Protein AF-A0A453CMX4-F1 (afdb_monomer_lite)

pLDDT: mean 79.29, std 16.26, range [34.97, 93.12]

Structure (mmCIF, N/CA/C/O backbone):
data_AF-A0A453CMX4-F1
#
_entry.id   AF-A0A453CMX4-F1
#
loop_
_atom_site.group_PDB
_atom_site.id
_atom_site.type_symbol
_atom_site.label_atom_id
_atom_site.label_alt_id
_atom_site.label_comp_id
_atom_site.label_asym_id
_atom_site.label_entity_id
_atom_site.label_seq_id
_atom_site.pdbx_PDB_ins_code
_atom_site.Cartn_x
_atom_site.Cartn_y
_atom_site.Cartn_z
_atom_site.occupancy
_atom_site.B_iso_or_equiv
_atom_site.auth_seq_id
_atom_site.auth_comp_id
_atom_site.auth_asym_id
_atom_site.auth_atom_id
_atom_site.pdbx_PDB_model_num
ATOM 1 N N . ASP A 1 1 ? -27.328 -17.207 -38.287 1.00 40.88 1 ASP A N 1
ATOM 2 C CA . ASP A 1 1 ? -26.635 -15.907 -38.329 1.00 40.88 1 ASP A CA 1
ATOM 3 C C . ASP A 1 1 ? -27.115 -15.029 -37.189 1.00 40.88 1 ASP A C 1
ATOM 5 O O . ASP A 1 1 ? -28.278 -14.679 -37.196 1.00 40.88 1 ASP A O 1
ATOM 9 N N . GLY A 1 2 ? -26.381 -14.714 -36.125 1.00 60.06 2 GLY A N 1
ATOM 10 C CA . GLY A 1 2 ? -24.937 -14.761 -35.922 1.00 60.06 2 GLY A CA 1
ATOM 11 C C . GLY A 1 2 ? -24.364 -13.343 -35.911 1.00 60.06 2 GLY A C 1
ATOM 12 O O . GLY A 1 2 ? -23.766 -12.938 -36.897 1.00 60.06 2 GLY A O 1
ATOM 13 N N . ASN A 1 3 ? -24.532 -12.596 -34.815 1.00 54.69 3 ASN A N 1
ATOM 14 C CA . ASN A 1 3 ? -23.864 -11.303 -34.627 1.00 54.69 3 ASN A CA 1
ATOM 15 C C . ASN A 1 3 ? -23.546 -11.050 -33.145 1.00 54.69 3 ASN A C 1
ATOM 17 O O . ASN A 1 3 ? -24.235 -10.313 -32.443 1.00 54.69 3 ASN A O 1
ATOM 21 N N . ALA A 1 4 ? -22.462 -11.683 -32.691 1.00 54.12 4 ALA A N 1
ATOM 22 C CA . ALA A 1 4 ? -21.720 -11.271 -31.509 1.00 54.12 4 ALA A CA 1
ATOM 23 C C . ALA A 1 4 ? -21.042 -9.926 -31.818 1.00 54.12 4 ALA A C 1
ATOM 25 O O . ALA A 1 4 ? -20.05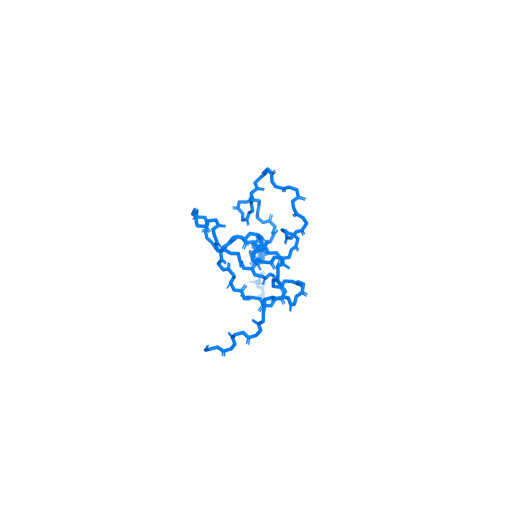6 -9.875 -32.553 1.00 54.12 4 ALA A O 1
ATOM 26 N N . ALA A 1 5 ? -21.614 -8.835 -31.314 1.00 50.06 5 ALA A N 1
ATOM 27 C CA . ALA A 1 5 ? -20.957 -7.538 -31.311 1.00 50.06 5 ALA A CA 1
ATOM 28 C C . ALA A 1 5 ? -20.002 -7.500 -30.115 1.00 50.06 5 ALA A C 1
ATOM 30 O O . ALA A 1 5 ? -20.407 -7.746 -28.982 1.00 50.06 5 ALA A O 1
ATOM 31 N N . ALA A 1 6 ? -18.729 -7.266 -30.417 1.00 52.91 6 ALA A N 1
ATOM 32 C CA . ALA A 1 6 ? -17.630 -7.213 -29.474 1.00 52.91 6 ALA A CA 1
ATOM 33 C C . ALA A 1 6 ? -17.903 -6.180 -28.372 1.00 52.91 6 ALA A C 1
ATOM 35 O O . ALA A 1 6 ? -17.934 -4.978 -28.630 1.00 52.91 6 ALA A O 1
ATOM 36 N N . ASP A 1 7 ? -18.088 -6.672 -27.149 1.00 56.59 7 ASP A N 1
ATOM 37 C CA . ASP A 1 7 ? -17.932 -5.883 -25.936 1.00 56.59 7 ASP A CA 1
ATOM 38 C C . ASP A 1 7 ? -16.456 -5.473 -25.874 1.00 56.59 7 ASP A C 1
ATOM 40 O 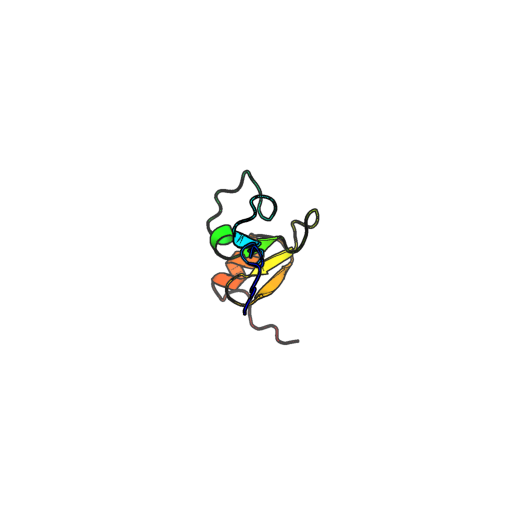O . ASP A 1 7 ? -15.559 -6.316 -25.781 1.00 56.59 7 ASP A O 1
ATOM 44 N N . GLY A 1 8 ? -16.194 -4.185 -26.088 1.00 56.06 8 GLY A N 1
ATOM 45 C CA . GLY A 1 8 ? -14.864 -3.604 -25.976 1.00 56.06 8 GLY A CA 1
ATOM 46 C C . GLY A 1 8 ? -14.425 -3.661 -24.521 1.00 56.06 8 GLY A C 1
ATOM 47 O O . GLY A 1 8 ? -14.609 -2.695 -23.791 1.00 56.06 8 GLY A O 1
ATOM 48 N N . GLY A 1 9 ? -13.888 -4.807 -24.106 1.00 51.16 9 GLY A N 1
ATOM 49 C CA . GLY A 1 9 ? -13.441 -5.049 -22.744 1.00 51.16 9 GLY A CA 1
ATOM 50 C C . GLY A 1 9 ? -12.284 -4.128 -22.382 1.00 51.16 9 GLY A C 1
ATOM 51 O O . GLY A 1 9 ? -11.129 -4.414 -22.704 1.00 51.16 9 GLY A O 1
ATOM 52 N N . GLU A 1 10 ? -12.584 -3.030 -21.691 1.00 62.62 10 GLU A N 1
ATOM 53 C CA . GLU A 1 10 ? -11.586 -2.368 -20.862 1.00 62.62 10 GLU A CA 1
ATOM 54 C C . GLU A 1 10 ? -11.033 -3.421 -19.887 1.00 62.62 10 GLU A C 1
ATOM 56 O O . GLU A 1 10 ? -11.811 -4.183 -19.297 1.00 62.62 10 GLU A O 1
ATOM 61 N N . PRO A 1 11 ? -9.702 -3.540 -19.737 1.00 70.75 11 PRO A N 1
ATOM 62 C CA . PRO A 1 11 ? -9.152 -4.434 -18.733 1.00 70.75 11 PRO A CA 1
ATOM 63 C C . PRO A 1 11 ? -9.729 -4.051 -17.361 1.00 70.75 11 PRO A C 1
ATOM 65 O O . PRO A 1 11 ? -9.938 -2.862 -17.102 1.00 70.75 11 PRO A O 1
ATOM 68 N N . PRO A 1 12 ? -9.988 -5.028 -16.473 1.00 80.06 12 PRO A N 1
ATOM 69 C CA . PRO A 1 12 ? -10.473 -4.736 -15.130 1.00 80.06 12 PRO A CA 1
ATOM 70 C C . PRO A 1 12 ? -9.562 -3.694 -14.471 1.00 80.06 12 PRO A C 1
ATOM 72 O O . PRO A 1 12 ? -8.337 -3.821 -14.530 1.00 80.06 12 PRO A O 1
ATOM 75 N N . TYR A 1 13 ? -10.164 -2.654 -13.885 1.00 85.06 13 TYR A N 1
ATOM 76 C CA . TYR A 1 13 ? -9.433 -1.567 -13.232 1.00 85.06 13 TYR A CA 1
ATOM 77 C C . TYR A 1 13 ? -8.447 -2.135 -12.206 1.00 85.06 13 TYR A C 1
ATOM 79 O O . TYR A 1 13 ? -8.854 -2.724 -11.203 1.00 85.06 13 TYR A O 1
ATOM 87 N N . ASP A 1 14 ? -7.153 -1.947 -12.466 1.00 86.12 14 ASP A N 1
ATOM 88 C CA . ASP A 1 14 ? -6.076 -2.321 -11.555 1.00 86.12 14 ASP A CA 1
ATOM 89 C C . ASP A 1 14 ? -5.582 -1.064 -10.811 1.00 86.12 14 ASP A C 1
ATOM 91 O O . ASP A 1 14 ? -4.784 -0.293 -11.363 1.00 86.12 14 ASP A O 1
ATOM 95 N N . PRO A 1 15 ? -6.013 -0.834 -9.555 1.00 86.88 15 PRO A N 1
ATOM 96 C CA . PRO A 1 15 ? -5.593 0.330 -8.775 1.00 86.88 15 PRO A CA 1
ATOM 97 C C . PRO A 1 15 ? -4.082 0.352 -8.507 1.00 86.88 15 PRO A C 1
ATOM 99 O O . PRO A 1 15 ? -3.530 1.403 -8.193 1.00 86.88 15 PRO A O 1
ATOM 102 N N . MET A 1 16 ? -3.383 -0.773 -8.676 1.00 86.81 16 MET A N 1
ATOM 103 C CA . MET A 1 16 ? -1.932 -0.849 -8.533 1.00 86.81 16 MET A CA 1
ATOM 104 C C . MET A 1 16 ? -1.185 -0.169 -9.691 1.00 86.81 16 MET A C 1
ATOM 106 O O . MET A 1 16 ? -0.017 0.213 -9.557 1.00 86.81 16 MET A O 1
ATOM 110 N N . LYS A 1 17 ? -1.848 -0.012 -10.843 1.00 87.44 17 LYS A N 1
ATOM 111 C CA . LYS A 1 17 ? -1.323 0.691 -12.026 1.00 87.44 17 LYS A CA 1
ATOM 112 C C . LYS A 1 17 ? -1.672 2.174 -12.037 1.00 87.44 17 LYS A C 1
ATOM 114 O O . LYS A 1 17 ? -1.098 2.921 -12.825 1.00 87.44 17 LYS A O 1
ATOM 119 N N . ASP A 1 18 ? -2.573 2.602 -11.162 1.00 88.00 18 ASP A N 1
ATOM 120 C CA . ASP A 1 18 ? -3.041 3.975 -11.091 1.00 88.00 18 ASP A CA 1
ATOM 121 C C . ASP A 1 18 ? -2.032 4.854 -10.315 1.00 88.00 18 ASP A C 1
ATOM 123 O O . ASP A 1 18 ? -1.830 4.673 -9.109 1.00 88.00 18 ASP A O 1
ATOM 127 N N . PRO A 1 19 ? -1.376 5.832 -10.972 1.00 86.25 19 PRO A N 1
ATOM 128 C CA . PRO A 1 19 ? -0.386 6.688 -10.324 1.00 86.25 19 PRO A CA 1
ATOM 129 C C . PRO A 1 19 ? -0.992 7.609 -9.258 1.00 86.25 19 PRO A C 1
ATOM 131 O O . PRO A 1 19 ? -0.243 8.170 -8.462 1.00 86.25 19 PRO A O 1
ATOM 134 N N . THR A 1 20 ? -2.318 7.776 -9.221 1.00 88.56 20 THR A N 1
ATOM 135 C CA . THR A 1 20 ? -3.018 8.554 -8.187 1.00 88.56 20 THR A CA 1
ATOM 136 C C . THR A 1 20 ? -3.201 7.773 -6.887 1.00 88.56 20 THR A C 1
ATOM 138 O O . THR A 1 20 ? -3.477 8.361 -5.842 1.00 88.56 20 THR A O 1
ATOM 141 N N . ARG A 1 21 ? -2.983 6.452 -6.918 1.00 89.50 21 ARG A N 1
ATOM 142 C CA . ARG A 1 21 ? -3.091 5.555 -5.763 1.00 89.50 21 ARG A CA 1
ATOM 143 C C . ARG A 1 21 ? -1.779 5.411 -4.991 1.00 89.50 21 ARG A C 1
ATOM 145 O O . ARG A 1 21 ? -1.650 4.528 -4.150 1.00 89.50 21 ARG A O 1
ATOM 152 N N . LYS A 1 22 ? -0.791 6.265 -5.250 1.00 89.00 22 LYS A N 1
ATOM 153 C CA . LYS A 1 22 ? 0.449 6.361 -4.472 1.00 89.00 22 LYS A CA 1
ATOM 154 C C . LYS A 1 22 ? 1.007 7.786 -4.531 1.00 89.00 22 LYS A C 1
ATOM 156 O O . LYS A 1 22 ? 0.672 8.539 -5.445 1.00 89.00 22 LYS A O 1
ATOM 161 N N . PRO A 1 23 ? 1.903 8.181 -3.613 1.00 87.50 23 PRO A N 1
ATOM 162 C CA . PRO A 1 23 ? 2.535 9.486 -3.684 1.00 87.50 23 PRO A CA 1
ATOM 163 C C . PRO A 1 23 ? 3.435 9.581 -4.922 1.00 87.50 23 PRO A C 1
ATOM 165 O O . PRO A 1 23 ? 4.405 8.833 -5.050 1.00 87.50 23 PRO A O 1
ATOM 168 N N . GLN A 1 24 ? 3.183 10.566 -5.790 1.00 85.88 24 GLN A N 1
ATOM 169 C CA . GLN A 1 24 ? 3.961 10.794 -7.022 1.00 85.88 24 GLN A CA 1
ATOM 170 C C . GLN A 1 24 ? 5.456 11.069 -6.781 1.00 85.88 24 GLN A C 1
ATOM 172 O O . GLN A 1 24 ? 6.270 10.949 -7.692 1.00 85.88 24 GLN A O 1
ATOM 177 N N . ARG A 1 25 ? 5.824 11.466 -5.557 1.00 86.12 25 ARG A N 1
ATOM 178 C CA . ARG A 1 25 ? 7.203 11.784 -5.154 1.00 86.12 25 ARG A CA 1
ATOM 179 C C . ARG A 1 25 ? 7.846 10.706 -4.275 1.00 86.12 25 ARG A C 1
ATOM 181 O O . ARG A 1 25 ? 8.924 10.940 -3.739 1.00 86.12 25 ARG A O 1
ATOM 188 N N . SER A 1 26 ? 7.200 9.554 -4.085 1.00 84.62 26 SER A N 1
ATOM 189 C CA . SER A 1 26 ? 7.744 8.477 -3.256 1.00 84.62 26 SER A CA 1
ATOM 190 C C . SER A 1 26 ? 8.436 7.413 -4.107 1.00 84.62 26 SER A C 1
ATOM 192 O O . SER A 1 26 ? 7.804 6.771 -4.938 1.00 84.62 26 SER A O 1
ATOM 194 N N . ASN A 1 27 ? 9.723 7.187 -3.833 1.00 87.50 27 ASN A N 1
ATOM 195 C CA . ASN A 1 27 ? 10.493 6.045 -4.343 1.00 87.50 27 ASN A CA 1
ATOM 196 C C . ASN A 1 27 ? 10.504 4.865 -3.353 1.00 87.50 27 ASN A C 1
ATOM 198 O O . ASN A 1 27 ? 11.365 3.991 -3.436 1.00 87.50 27 ASN A O 1
ATOM 202 N N . ASP A 1 28 ? 9.595 4.850 -2.373 1.00 89.38 28 ASP A N 1
ATOM 203 C CA . ASP A 1 28 ? 9.567 3.786 -1.376 1.00 89.38 28 ASP A CA 1
ATOM 204 C C . ASP A 1 28 ? 9.148 2.450 -2.023 1.00 89.38 28 ASP A C 1
ATOM 206 O O . ASP A 1 28 ? 8.092 2.385 -2.662 1.00 89.38 28 ASP A O 1
ATOM 210 N N . PRO A 1 29 ? 9.937 1.370 -1.867 1.00 89.06 29 PRO A N 1
ATOM 211 C CA . PRO A 1 29 ? 9.648 0.095 -2.515 1.00 89.06 29 PRO A CA 1
ATOM 212 C C . PRO A 1 29 ? 8.378 -0.587 -1.986 1.00 89.06 29 PRO A C 1
ATOM 214 O O . PRO A 1 29 ? 7.872 -1.486 -2.656 1.00 89.06 29 PRO A O 1
ATOM 217 N N . GLY A 1 30 ? 7.832 -0.167 -0.838 1.00 89.50 30 GLY A N 1
ATOM 218 C CA . GLY A 1 30 ? 6.565 -0.678 -0.318 1.00 89.50 30 GLY A CA 1
ATOM 219 C C . GLY A 1 30 ? 5.379 -0.405 -1.250 1.00 89.50 30 GLY A C 1
ATOM 220 O O . GLY A 1 30 ? 4.440 -1.193 -1.278 1.00 89.50 30 GLY A O 1
ATOM 221 N N . TRP A 1 31 ? 5.436 0.644 -2.083 1.00 92.25 31 TRP A N 1
ATOM 222 C CA . TRP A 1 31 ? 4.381 0.953 -3.062 1.00 92.25 31 TRP A CA 1
ATOM 223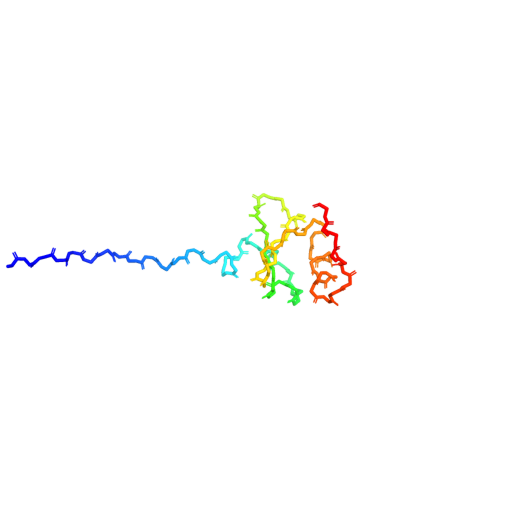 C C . TRP A 1 31 ? 4.302 -0.047 -4.221 1.00 92.25 31 TRP A C 1
ATOM 225 O O . TRP A 1 31 ? 3.398 0.041 -5.043 1.00 92.25 31 TRP A O 1
ATOM 235 N N . ASN A 1 32 ? 5.230 -1.005 -4.303 1.00 91.62 32 ASN A N 1
ATOM 236 C CA . ASN A 1 32 ? 5.104 -2.142 -5.216 1.00 91.62 32 ASN A CA 1
ATOM 237 C C . ASN A 1 32 ? 4.141 -3.216 -4.694 1.00 91.62 32 ASN A C 1
ATOM 239 O O . ASN A 1 32 ? 3.782 -4.114 -5.449 1.00 91.62 32 ASN A O 1
ATOM 243 N N . TYR A 1 33 ? 3.709 -3.116 -3.432 1.00 91.94 33 TYR A N 1
ATOM 244 C CA . TYR A 1 33 ? 2.849 -4.104 -2.773 1.00 91.94 33 TYR A CA 1
ATOM 245 C C . TYR A 1 33 ? 1.624 -3.499 -2.082 1.00 91.94 33 TYR A C 1
ATOM 247 O O . TYR A 1 33 ? 0.799 -4.239 -1.546 1.00 91.94 33 TYR A O 1
ATOM 255 N N . GLY A 1 34 ? 1.465 -2.178 -2.119 1.00 92.56 34 GLY A N 1
ATOM 256 C CA . GLY A 1 34 ? 0.260 -1.519 -1.649 1.00 92.56 34 GLY A CA 1
ATOM 257 C C . GLY A 1 34 ? -0.041 -0.223 -2.382 1.00 92.56 34 GLY A C 1
ATOM 258 O O . GLY A 1 34 ? 0.819 0.348 -3.050 1.00 92.56 34 GLY A O 1
ATOM 259 N N . TYR A 1 35 ? -1.282 0.224 -2.244 1.00 92.81 35 TYR A N 1
ATOM 260 C CA . TYR A 1 35 ? -1.827 1.415 -2.885 1.00 92.81 35 TYR A CA 1
ATOM 261 C C . TYR A 1 35 ? -2.840 2.094 -1.954 1.00 92.81 35 TYR A C 1
ATOM 263 O O . TYR A 1 35 ? -3.387 1.467 -1.051 1.00 92.81 35 TYR A O 1
ATOM 271 N N . TRP A 1 36 ? -3.089 3.387 -2.124 1.00 92.94 36 TRP A N 1
ATOM 272 C CA . TRP A 1 36 ? -4.075 4.121 -1.336 1.00 92.94 36 TRP A CA 1
ATOM 273 C C . TRP A 1 36 ? -5.494 3.634 -1.618 1.00 92.94 36 TRP A C 1
ATOM 275 O O . TRP A 1 36 ? -5.927 3.596 -2.771 1.00 92.94 36 TRP A O 1
ATOM 285 N N . SER A 1 37 ? -6.233 3.319 -0.553 1.00 89.06 37 SER A N 1
ATOM 286 C CA . SER A 1 37 ? -7.624 2.857 -0.664 1.00 89.06 37 SER A CA 1
ATOM 287 C C . SER A 1 37 ? -8.528 3.891 -1.328 1.00 89.06 37 SER A C 1
ATOM 289 O O . SER A 1 37 ? -9.292 3.540 -2.222 1.00 89.06 37 SER A O 1
ATOM 291 N N . GLU A 1 38 ? -8.392 5.166 -0.956 1.00 81.12 38 GLU A N 1
ATOM 292 C CA . GLU A 1 38 ? -9.147 6.268 -1.543 1.00 81.12 38 GLU A CA 1
ATOM 293 C C . GLU A 1 38 ? -8.440 7.610 -1.278 1.00 81.12 38 GLU A C 1
ATOM 295 O O . GLU A 1 38 ? -8.314 8.024 -0.122 1.00 81.12 38 GLU A O 1
ATOM 300 N N . PRO A 1 39 ? -7.954 8.320 -2.312 1.00 71.69 39 PRO A N 1
ATOM 301 C CA . PRO A 1 39 ? -7.557 9.719 -2.174 1.00 71.69 39 PRO A CA 1
ATOM 302 C C . PRO A 1 39 ? -8.773 10.565 -1.754 1.00 71.69 39 PRO A C 1
ATOM 304 O O . PRO A 1 39 ? -9.852 10.362 -2.304 1.00 71.69 39 PRO A O 1
ATOM 307 N N . PRO A 1 40 ? -8.642 11.532 -0.828 1.00 74.56 40 PRO A N 1
ATOM 308 C CA . PRO A 1 40 ? -7.407 12.110 -0.296 1.00 74.56 40 PRO A CA 1
ATOM 309 C C . PRO A 1 40 ? -6.858 11.416 0.964 1.00 74.56 40 PRO A C 1
ATOM 311 O O . PRO A 1 40 ? -5.887 11.906 1.540 1.00 74.56 40 PRO A O 1
ATOM 314 N N . ASN A 1 41 ? -7.444 10.301 1.408 1.00 74.81 41 ASN A N 1
ATOM 315 C CA . ASN A 1 41 ? -7.048 9.604 2.633 1.00 74.81 41 ASN A CA 1
ATOM 316 C C . ASN A 1 41 ? -5.767 8.780 2.412 1.00 74.81 41 ASN A C 1
ATOM 318 O O . ASN A 1 41 ? -5.791 7.567 2.202 1.00 74.81 41 ASN A O 1
ATOM 322 N N . GLN A 1 42 ? -4.622 9.460 2.478 1.00 80.81 42 GLN A N 1
ATOM 323 C CA . GLN A 1 42 ? -3.288 8.884 2.248 1.00 80.81 42 GLN A CA 1
ATOM 324 C C . GLN A 1 42 ? -2.803 7.965 3.382 1.00 80.81 42 GLN A C 1
ATOM 326 O O . GLN A 1 42 ? -1.790 7.272 3.243 1.00 80.81 42 GLN A O 1
ATOM 331 N N . ASP A 1 43 ? -3.519 7.951 4.505 1.00 86.69 43 ASP A N 1
ATOM 332 C CA . ASP A 1 43 ? -3.227 7.103 5.657 1.00 86.69 43 ASP A CA 1
ATOM 333 C C . ASP A 1 43 ? -3.638 5.645 5.452 1.00 86.69 43 ASP A C 1
ATOM 335 O O . ASP A 1 43 ? -3.097 4.767 6.123 1.00 86.69 43 ASP A O 1
ATOM 339 N N . LEU A 1 44 ? -4.578 5.369 4.546 1.00 91.69 44 LEU A N 1
ATOM 340 C CA . LEU A 1 44 ? -5.111 4.029 4.323 1.00 91.69 44 LEU A CA 1
ATOM 341 C C . LEU A 1 44 ? -4.455 3.388 3.101 1.00 91.69 44 LEU A C 1
ATOM 343 O O . LEU A 1 44 ? -4.716 3.782 1.963 1.00 91.69 44 LEU A O 1
ATOM 347 N N . VAL A 1 45 ? -3.635 2.367 3.338 1.00 92.50 45 VAL A N 1
ATOM 348 C CA . VAL A 1 45 ? -2.949 1.597 2.293 1.00 92.50 45 VAL A CA 1
ATOM 349 C C . VAL A 1 45 ? -3.544 0.198 2.222 1.00 92.50 45 VAL A C 1
ATOM 351 O O . VAL A 1 45 ? -3.524 -0.537 3.206 1.00 92.50 45 VAL A O 1
ATOM 354 N N . VAL A 1 46 ? -4.057 -0.174 1.055 1.00 92.88 46 VAL A N 1
ATOM 355 C CA . VAL A 1 46 ? -4.493 -1.532 0.731 1.00 92.88 46 VAL A CA 1
ATOM 356 C C . VAL A 1 46 ? -3.274 -2.351 0.339 1.00 92.88 46 VAL A C 1
ATOM 358 O O . VAL A 1 46 ? -2.497 -1.938 -0.518 1.00 92.88 46 VAL A O 1
ATOM 361 N N . CYS A 1 47 ? -3.109 -3.517 0.951 1.00 93.12 47 CYS A N 1
ATOM 362 C CA . CYS A 1 47 ? -2.101 -4.489 0.563 1.00 93.12 47 CYS A CA 1
ATOM 363 C C . CYS A 1 47 ? -2.567 -5.252 -0.680 1.0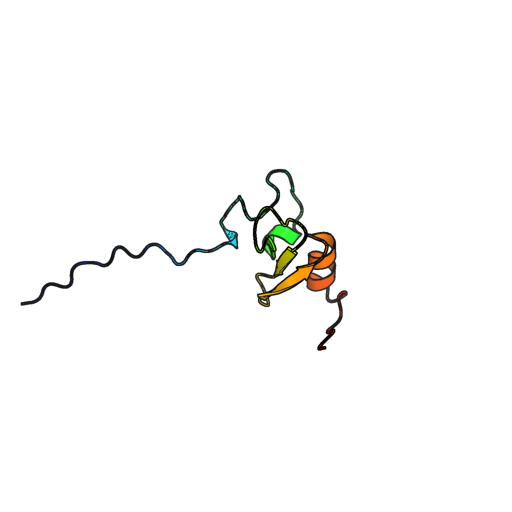0 93.12 47 CYS A C 1
ATOM 365 O O . CYS A 1 47 ? -3.560 -5.970 -0.630 1.00 93.12 47 CYS A O 1
ATOM 367 N N . ALA A 1 48 ? -1.834 -5.145 -1.785 1.00 90.56 48 ALA A N 1
ATOM 368 C CA . ALA A 1 48 ? -2.134 -5.859 -3.024 1.00 90.56 48 ALA A CA 1
ATOM 369 C C . ALA A 1 48 ? -1.905 -7.380 -2.911 1.00 90.56 48 ALA A C 1
ATOM 371 O O . ALA A 1 48 ? -2.419 -8.135 -3.728 1.00 90.56 48 ALA A O 1
ATOM 372 N N . LEU A 1 49 ? -1.155 -7.836 -1.898 1.00 88.88 49 LEU A N 1
ATOM 373 C CA . L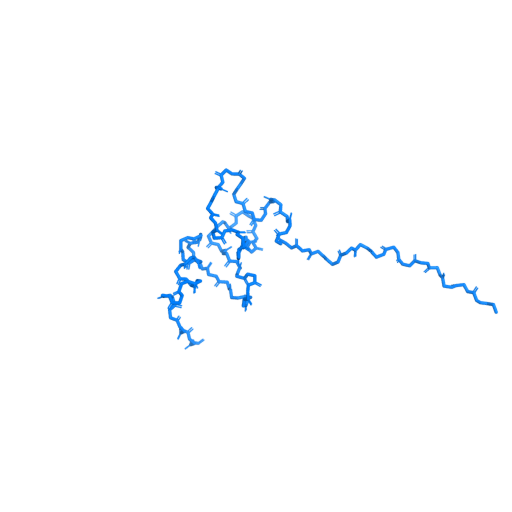EU A 1 49 ? -0.873 -9.260 -1.681 1.00 88.88 49 LEU A CA 1
ATOM 374 C C . LEU A 1 49 ? -2.006 -9.993 -0.952 1.00 88.88 49 LEU A C 1
ATOM 376 O O . LEU A 1 49 ? -2.310 -11.131 -1.291 1.00 88.88 49 LEU A O 1
ATOM 380 N N . CYS A 1 50 ? -2.610 -9.367 0.064 1.00 90.12 50 CYS A N 1
ATOM 381 C CA . CYS A 1 50 ? -3.608 -10.011 0.931 1.00 90.12 50 CYS A CA 1
ATOM 382 C C . CYS A 1 50 ? -4.949 -9.264 1.012 1.00 90.12 50 CYS A C 1
ATOM 384 O O . CYS A 1 50 ? -5.869 -9.731 1.675 1.00 90.12 50 CYS A O 1
ATOM 386 N N . GLY A 1 51 ? -5.064 -8.084 0.397 1.00 89.12 51 GLY A N 1
ATOM 387 C CA . GLY A 1 51 ? -6.260 -7.237 0.434 1.00 89.12 51 GLY A CA 1
ATOM 388 C C . GLY A 1 51 ? -6.483 -6.476 1.747 1.00 89.12 51 GLY A C 1
ATOM 389 O O . GLY A 1 51 ? -7.405 -5.667 1.825 1.00 89.12 51 GLY A O 1
ATOM 390 N N . LYS A 1 52 ? -5.658 -6.686 2.786 1.00 90.12 52 LYS A N 1
ATOM 391 C CA . LYS A 1 52 ? -5.800 -5.994 4.078 1.00 90.12 52 LYS A CA 1
ATOM 392 C C . LYS A 1 52 ? -5.533 -4.495 3.927 1.00 90.12 52 LYS A C 1
ATOM 394 O O . LYS A 1 52 ? -4.549 -4.091 3.310 1.00 90.12 52 LYS A O 1
ATOM 399 N N . ILE A 1 53 ? -6.372 -3.678 4.559 1.00 90.88 53 ILE A N 1
ATOM 400 C CA . ILE A 1 53 ? -6.177 -2.231 4.660 1.00 90.88 53 ILE A CA 1
ATOM 401 C C . ILE A 1 53 ? -5.403 -1.935 5.944 1.00 90.88 53 ILE A C 1
ATOM 403 O O . ILE A 1 53 ? -5.847 -2.261 7.042 1.00 90.88 53 ILE A O 1
ATOM 407 N N . THR A 1 54 ? -4.237 -1.315 5.808 1.00 89.81 54 THR A N 1
ATOM 408 C CA . THR A 1 54 ? -3.430 -0.819 6.926 1.00 89.81 54 THR A CA 1
ATOM 409 C C . THR A 1 54 ? -3.605 0.689 7.059 1.00 89.81 54 THR A C 1
ATOM 411 O O . THR A 1 54 ? -3.474 1.408 6.068 1.00 89.81 54 THR A O 1
ATOM 414 N N . SER A 1 55 ? -3.871 1.169 8.273 1.00 90.25 55 SER A N 1
ATOM 415 C CA . SER A 1 55 ? -3.901 2.596 8.606 1.00 90.25 55 SER A CA 1
ATOM 416 C C . SER A 1 55 ? -2.534 3.071 9.107 1.00 90.25 55 SER A C 1
ATOM 418 O O . SER A 1 55 ? -1.836 2.336 9.803 1.00 90.25 55 SER A O 1
ATOM 420 N N . GLY A 1 56 ? -2.144 4.298 8.750 1.00 87.62 56 GLY A N 1
ATOM 421 C CA . GLY A 1 56 ? -0.849 4.920 9.074 1.00 87.62 56 GLY A CA 1
ATOM 422 C C . GLY A 1 56 ? 0.183 4.873 7.938 1.00 87.62 56 GLY A C 1
ATOM 423 O O . GLY A 1 56 ? 1.395 4.920 8.176 1.00 87.62 56 GLY A O 1
ATOM 424 N N . GLY A 1 57 ? -0.299 4.772 6.698 1.00 90.25 57 GLY A N 1
ATOM 425 C CA . GLY A 1 57 ? 0.482 4.961 5.484 1.00 90.25 57 GLY A CA 1
ATOM 426 C C . GLY A 1 57 ? 1.488 3.844 5.196 1.00 90.25 57 GLY A C 1
ATOM 427 O O . GLY A 1 57 ? 1.424 2.727 5.717 1.00 90.25 57 GLY A O 1
ATOM 428 N N . ILE A 1 58 ? 2.473 4.171 4.357 1.00 90.94 58 ILE A N 1
ATOM 429 C CA . ILE A 1 58 ? 3.446 3.204 3.833 1.00 90.94 58 ILE A CA 1
ATOM 430 C C . ILE A 1 58 ? 4.305 2.537 4.913 1.00 90.94 58 ILE A C 1
ATOM 432 O O . ILE A 1 58 ? 4.762 1.411 4.741 1.00 90.94 58 ILE A O 1
ATOM 436 N N . LYS A 1 59 ? 4.523 3.205 6.053 1.00 90.12 59 LYS A N 1
ATOM 437 C CA . LYS A 1 59 ? 5.314 2.654 7.160 1.00 90.12 59 LYS A CA 1
ATOM 438 C C . LYS A 1 59 ? 4.640 1.417 7.756 1.00 90.12 59 LYS A C 1
ATOM 440 O O . LYS A 1 59 ? 5.275 0.371 7.848 1.00 90.12 59 LYS A O 1
ATOM 445 N N . ARG A 1 60 ? 3.359 1.540 8.115 1.00 90.69 60 ARG A N 1
ATOM 446 C CA . ARG A 1 60 ? 2.542 0.448 8.669 1.00 90.69 60 ARG A CA 1
ATOM 447 C C . ARG A 1 60 ? 2.364 -0.670 7.650 1.00 90.69 60 ARG A C 1
ATOM 449 O O . ARG A 1 60 ? 2.469 -1.840 8.003 1.00 90.69 60 ARG A O 1
ATOM 456 N N . HIS A 1 61 ? 2.198 -0.311 6.377 1.00 91.25 61 HIS A N 1
ATOM 457 C CA . HIS A 1 61 ? 2.166 -1.283 5.291 1.00 91.25 61 HIS A CA 1
ATOM 458 C C . HIS A 1 61 ? 3.471 -2.093 5.195 1.00 91.25 61 HIS A C 1
ATOM 460 O O . HIS A 1 61 ? 3.422 -3.316 5.135 1.00 91.25 61 HIS A O 1
ATOM 466 N N . LYS A 1 62 ? 4.647 -1.456 5.263 1.00 90.56 62 LYS A N 1
ATOM 467 C CA . LYS A 1 62 ? 5.934 -2.176 5.269 1.00 90.56 62 LYS A CA 1
ATOM 468 C C . LYS A 1 62 ? 6.117 -3.079 6.488 1.00 90.56 62 LYS A C 1
ATOM 470 O O . LYS A 1 62 ? 6.635 -4.179 6.344 1.00 90.56 62 LYS A O 1
ATOM 475 N N . GLU A 1 63 ? 5.695 -2.638 7.671 1.00 90.50 63 GLU A N 1
ATOM 476 C CA . GLU A 1 63 ? 5.699 -3.483 8.874 1.00 90.50 63 GLU A CA 1
ATOM 477 C C . GLU A 1 63 ? 4.772 -4.698 8.700 1.00 90.50 63 GLU A C 1
ATOM 479 O O . GLU A 1 63 ? 5.131 -5.804 9.095 1.00 90.50 63 GLU A O 1
ATOM 484 N N . HIS A 1 64 ? 3.620 -4.519 8.046 1.00 89.38 64 HIS A N 1
ATOM 485 C CA . HIS A 1 64 ? 2.7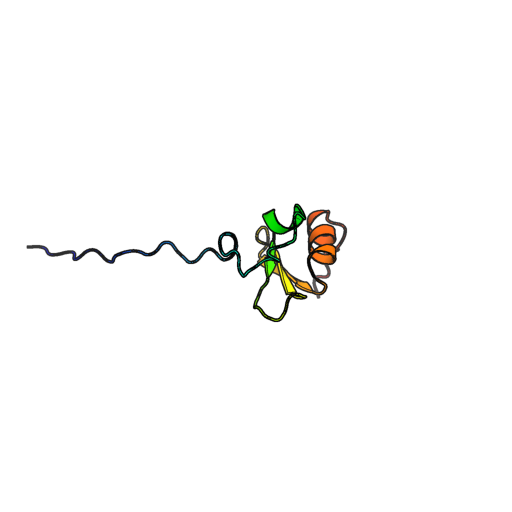38 -5.615 7.654 1.00 89.38 64 HIS A CA 1
ATOM 486 C C . HIS A 1 64 ? 3.405 -6.573 6.645 1.00 89.38 64 HIS A C 1
ATOM 488 O O . HIS A 1 64 ? 3.379 -7.779 6.871 1.00 89.38 64 HIS A O 1
ATOM 494 N N . LEU A 1 65 ? 4.066 -6.066 5.592 1.00 88.44 65 LEU A N 1
ATOM 495 C CA . LEU A 1 65 ? 4.797 -6.892 4.612 1.00 88.44 65 LEU A CA 1
ATOM 496 C C . LEU A 1 65 ? 5.934 -7.700 5.247 1.00 88.44 65 LEU A C 1
ATOM 498 O O . LEU A 1 65 ? 6.172 -8.841 4.869 1.00 88.44 65 LEU A O 1
ATOM 502 N N . ALA A 1 66 ? 6.640 -7.108 6.209 1.00 88.06 66 ALA A N 1
ATOM 503 C CA . ALA A 1 66 ? 7.724 -7.765 6.928 1.00 88.06 66 ALA A CA 1
ATOM 504 C C . ALA A 1 66 ? 7.225 -8.792 7.968 1.00 88.06 66 ALA A C 1
ATOM 506 O O . ALA A 1 66 ? 8.044 -9.406 8.648 1.00 88.06 66 ALA A O 1
ATOM 507 N N . GLY A 1 67 ? 5.904 -8.965 8.124 1.00 77.81 67 GLY A N 1
ATOM 508 C CA . GLY A 1 67 ? 5.311 -9.840 9.140 1.00 77.81 67 GLY A CA 1
ATOM 509 C C . GLY A 1 67 ? 5.457 -9.310 10.571 1.00 77.81 67 GLY A C 1
ATOM 510 O O . GLY A 1 67 ? 5.261 -10.049 11.528 1.00 77.81 67 GLY A O 1
ATOM 511 N N . VAL A 1 68 ? 5.816 -8.032 10.731 1.00 64.19 68 VAL A N 1
ATOM 512 C CA . VAL A 1 68 ? 6.030 -7.371 12.032 1.00 64.19 68 VAL A CA 1
ATOM 513 C C . VAL A 1 68 ? 4.712 -6.798 12.575 1.00 64.19 68 VAL A C 1
ATOM 515 O O . VAL A 1 68 ? 4.544 -6.626 13.780 1.00 64.19 68 VAL A O 1
ATOM 518 N N . GLY A 1 69 ? 3.744 -6.535 11.696 1.00 53.38 69 GLY A N 1
ATOM 519 C CA . GLY A 1 69 ? 2.372 -6.185 12.055 1.00 53.38 69 GLY A CA 1
ATOM 520 C C . GLY A 1 69 ? 1.532 -7.442 12.223 1.00 53.38 69 GLY A C 1
ATOM 521 O O . GLY A 1 69 ? 0.954 -7.916 11.246 1.00 53.38 69 GLY A O 1
ATOM 522 N N . GLY A 1 70 ? 1.514 -7.965 13.450 1.00 48.91 70 GLY A N 1
ATOM 523 C CA . GLY A 1 70 ? 0.853 -9.209 13.818 1.00 48.91 70 GLY A CA 1
ATOM 524 C C . GLY A 1 70 ? -0.576 -9.352 13.301 1.00 48.91 70 GLY A C 1
ATOM 525 O O . GLY A 1 70 ? -1.316 -8.385 13.098 1.00 48.91 70 GLY A O 1
ATOM 526 N N . ASP A 1 71 ? -0.953 -10.608 13.129 1.00 48.44 71 ASP A N 1
ATOM 527 C CA . ASP A 1 71 ? -2.317 -11.101 13.060 1.00 48.44 71 ASP A CA 1
ATOM 528 C C . ASP A 1 71 ? -3.143 -10.618 14.264 1.00 48.44 71 ASP A C 1
ATOM 530 O O . ASP A 1 71 ? -3.430 -11.363 15.193 1.00 48.44 71 ASP A O 1
ATOM 534 N N . ALA A 1 72 ? -3.564 -9.356 14.268 1.00 44.66 72 ALA A N 1
ATOM 535 C CA . ALA A 1 72 ? -4.708 -8.932 15.057 1.00 44.66 72 ALA A CA 1
ATOM 536 C C . ALA A 1 72 ? -5.958 -9.330 14.268 1.00 44.66 72 ALA A C 1
ATOM 538 O O . ALA A 1 72 ? -6.576 -8.518 13.580 1.00 44.66 72 ALA A O 1
ATOM 539 N N . ILE A 1 73 ? -6.249 -10.632 14.292 1.00 41.28 73 ILE A N 1
ATOM 540 C CA . ILE A 1 73 ? -7.606 -11.137 14.125 1.00 41.28 73 ILE A CA 1
ATOM 541 C C . ILE A 1 73 ? -8.360 -10.629 15.358 1.00 41.28 73 ILE A C 1
ATOM 543 O O . ILE A 1 73 ? -8.158 -11.126 16.466 1.00 41.28 73 ILE A O 1
ATOM 547 N N . GLY A 1 74 ? -9.124 -9.561 15.165 1.00 34.97 74 GLY A N 1
ATOM 548 C CA . GLY A 1 74 ? -10.173 -9.094 16.063 1.00 34.97 74 GLY A CA 1
ATOM 549 C C . GLY A 1 74 ? -11.481 -9.107 15.299 1.00 34.97 74 GLY A C 1
ATOM 550 O O . GLY A 1 74 ? -11.428 -8.801 14.084 1.00 34.97 74 GLY A O 1
#

Radius of gyration: 16.68 Å; chains: 1; bounding box: 37×28×54 Å

Organism: Aegilops tauschii subsp. strangulata (NCBI:txid200361)

Sequence (74 aa):
DGNAAADGGEPPYDPMKDPTRKPQRSNDPGWNYGYWSEPPNQDLVVCALCGKITSGGIKRHKEHLAGVGGDAIG

Secondary structure (DSSP, 8-state):
---------PPP--TTT-GGGS-TT---GGGGTEEEEETTEEEEEEETTT-PEEESHHHHHHHHHTT-S-----

Foldseek 3Di:
DDDDDDPPDDDPDDQLPPCVQAPVPDPDPLSNQWTHPDPPQQQWIQGNVPRDTGGGHSVRSVCVVVCVNDPPPD

InterPro domains:
  IPR003656 Zinc finger, BED-type [PF26664] (42-72)